Protein AF-A0A432FGD0-F1 (afdb_monomer)

Radius of gyration: 14.27 Å; Cα contacts (8 Å, |Δi|>4): 126; chains: 1; bounding box: 32×24×37 Å

Secondary structure (DSSP, 8-state):
---TT-SSSSTT---HHHHHHHHHHT--B--EEEEE-EEEPSSTT--EEEPTTPPEEEEE---B----STTHHHHHHHHHHHHHHTS----

Sequence (91 aa):
AITVDGPKGPCCKVKDGILYASWFSKRPIYPVRIEVKGLHLPTWDRFLVPFPFAEIKIKLGNPIWVEDKTAFPLYREKLEKELLSMENLRI

Structure (mmCIF, N/CA/C/O backbone):
data_AF-A0A432FGD0-F1
#
_entry.id   AF-A0A432FGD0-F1
#
loop_
_atom_site.group_PDB
_atom_site.id
_atom_site.type_symbol
_atom_site.label_atom_id
_atom_site.label_alt_id
_atom_site.label_comp_id
_atom_site.label_asym_id
_atom_site.label_entity_id
_atom_site.label_seq_id
_atom_site.pdbx_PDB_ins_code
_atom_site.Cartn_x
_atom_site.Cartn_y
_atom_site.Cartn_z
_atom_site.occupancy
_atom_site.B_iso_or_equiv
_atom_site.auth_seq_id
_atom_site.auth_comp_id
_atom_site.auth_asym_id
_atom_site.auth_atom_id
_atom_site.pdbx_PDB_model_num
ATOM 1 N N . ALA A 1 1 ? -9.586 -5.312 -4.587 1.00 72.88 1 ALA A N 1
ATOM 2 C CA . ALA A 1 1 ? -8.547 -4.600 -3.813 1.00 72.88 1 ALA A CA 1
ATOM 3 C C . ALA A 1 1 ? -7.430 -5.586 -3.480 1.00 72.88 1 ALA A C 1
ATOM 5 O O . ALA A 1 1 ? -7.733 -6.764 -3.343 1.00 72.88 1 ALA A O 1
ATOM 6 N N . ILE A 1 2 ? -6.172 -5.141 -3.411 1.00 83.56 2 ILE A N 1
ATOM 7 C CA . ILE A 1 2 ? -4.996 -5.977 -3.099 1.00 83.56 2 ILE A CA 1
ATOM 8 C C . ILE A 1 2 ? -4.211 -5.269 -1.991 1.00 83.56 2 ILE A C 1
ATOM 10 O O . ILE A 1 2 ? -4.002 -4.061 -2.086 1.00 83.56 2 ILE A O 1
ATOM 14 N N . THR A 1 3 ? -3.779 -5.998 -0.962 1.00 85.00 3 THR A N 1
ATOM 15 C CA . THR A 1 3 ? -2.852 -5.475 0.050 1.00 85.00 3 THR A CA 1
ATOM 16 C C . THR A 1 3 ? -1.436 -5.430 -0.527 1.00 85.00 3 THR A C 1
ATOM 18 O O . THR A 1 3 ? -0.933 -6.408 -1.083 1.00 85.00 3 THR A O 1
ATOM 21 N N . VAL A 1 4 ? -0.808 -4.254 -0.479 1.00 84.19 4 VAL A N 1
ATOM 22 C CA . VAL A 1 4 ? 0.440 -3.979 -1.215 1.00 84.19 4 VAL A CA 1
ATOM 23 C C . V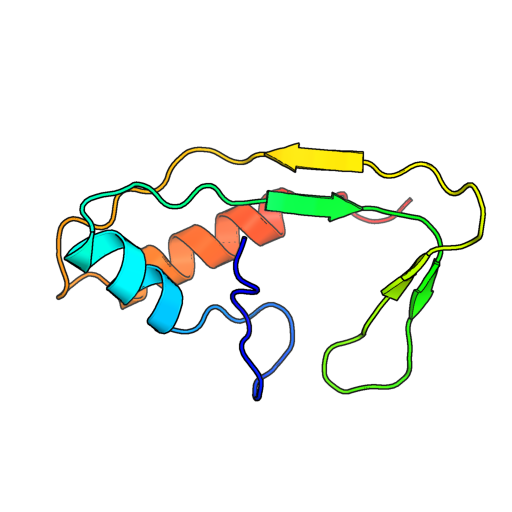AL A 1 4 ? 1.696 -4.501 -0.517 1.00 84.19 4 VAL A C 1
ATOM 25 O O . VAL A 1 4 ? 2.727 -4.651 -1.166 1.00 84.19 4 VAL A O 1
ATOM 28 N N . ASP A 1 5 ? 1.618 -4.787 0.779 1.00 79.50 5 ASP A N 1
ATOM 29 C CA . ASP A 1 5 ? 2.700 -5.285 1.635 1.00 79.50 5 ASP A CA 1
ATOM 30 C C . ASP A 1 5 ? 2.982 -6.788 1.480 1.00 79.50 5 ASP A C 1
ATOM 32 O O . ASP A 1 5 ? 4.096 -7.258 1.749 1.00 79.50 5 ASP A O 1
ATOM 36 N N . GLY A 1 6 ? 2.025 -7.526 0.912 1.00 75.31 6 GLY A N 1
ATOM 37 C CA . GLY A 1 6 ? 2.147 -8.949 0.603 1.00 75.31 6 GLY A CA 1
ATOM 38 C C . GLY A 1 6 ? 2.245 -9.841 1.851 1.00 75.31 6 GLY A C 1
ATOM 39 O O . GLY A 1 6 ? 2.236 -9.358 2.974 1.00 75.31 6 GLY A O 1
ATOM 40 N N . PRO A 1 7 ? 2.363 -11.172 1.689 1.00 69.00 7 PRO A N 1
ATOM 41 C CA . PRO A 1 7 ? 2.311 -12.123 2.808 1.00 69.00 7 PRO A CA 1
ATOM 42 C C . PRO A 1 7 ? 3.573 -12.142 3.689 1.00 69.00 7 PRO A C 1
ATOM 44 O O . PRO A 1 7 ? 3.577 -12.786 4.735 1.00 69.00 7 PRO A O 1
ATOM 47 N N . LYS A 1 8 ? 4.674 -11.527 3.233 1.00 64.00 8 LYS A N 1
ATOM 48 C CA . LYS A 1 8 ? 5.975 -11.514 3.919 1.00 64.00 8 LYS A CA 1
ATOM 49 C C . LYS A 1 8 ? 6.688 -10.181 3.680 1.00 64.00 8 LYS A C 1
ATOM 51 O O . LYS A 1 8 ? 7.215 -9.927 2.588 1.00 64.00 8 LYS A O 1
ATOM 56 N N . GLY A 1 9 ? 6.772 -9.337 4.699 1.00 63.38 9 GLY A N 1
ATOM 57 C CA . GLY A 1 9 ? 7.554 -8.105 4.631 1.00 63.38 9 GLY A CA 1
ATOM 58 C C . GLY A 1 9 ? 7.365 -7.212 5.849 1.00 63.38 9 GLY A C 1
ATOM 59 O O . GLY A 1 9 ? 6.498 -7.474 6.665 1.00 63.38 9 GLY A O 1
ATOM 60 N N . PRO A 1 10 ? 8.162 -6.149 6.000 1.00 73.06 10 PRO A N 1
ATOM 61 C CA . PRO A 1 10 ? 7.830 -5.110 6.959 1.00 73.06 10 PRO A CA 1
ATOM 62 C C . PRO A 1 10 ? 6.521 -4.430 6.536 1.00 73.06 10 PRO A C 1
ATOM 64 O O . PRO A 1 10 ? 6.303 -4.183 5.348 1.00 73.06 10 PRO A O 1
ATOM 67 N N . CYS A 1 11 ? 5.670 -4.112 7.510 1.00 74.00 11 CYS A N 1
ATOM 68 C CA . CYS A 1 11 ? 4.448 -3.333 7.311 1.00 74.00 11 CYS A CA 1
ATOM 69 C C . CYS A 1 11 ? 4.735 -2.042 6.506 1.00 74.00 11 CYS A C 1
ATOM 71 O O . CYS A 1 11 ? 5.790 -1.421 6.674 1.00 74.00 11 CYS A O 1
ATOM 73 N N . CYS A 1 12 ? 3.793 -1.639 5.647 1.00 78.12 12 CYS A N 1
ATOM 74 C CA . CYS A 1 12 ? 3.873 -0.441 4.795 1.00 78.12 12 CYS A CA 1
ATOM 75 C C . CYS A 1 12 ? 4.973 -0.458 3.712 1.00 78.12 12 CYS A C 1
ATOM 77 O O . CYS A 1 12 ? 5.397 0.606 3.258 1.00 78.12 12 CYS A O 1
ATOM 79 N N . LYS A 1 13 ? 5.435 -1.638 3.272 1.00 85.56 13 LYS A N 1
ATOM 80 C CA . LYS A 1 13 ? 6.386 -1.763 2.154 1.00 85.56 13 LYS A CA 1
ATOM 81 C C . LYS A 1 13 ? 5.770 -2.403 0.926 1.00 85.56 13 LYS A C 1
ATOM 83 O O . LYS A 1 13 ? 5.454 -3.585 0.936 1.00 85.56 13 LYS A O 1
ATOM 88 N N . VAL A 1 14 ? 5.656 -1.629 -0.148 1.00 90.12 14 VAL A N 1
ATOM 89 C CA . VAL A 1 14 ? 5.006 -2.052 -1.390 1.00 90.12 14 VAL A CA 1
ATOM 90 C C . VAL A 1 14 ? 5.842 -3.131 -2.079 1.00 90.12 14 VAL A C 1
ATOM 92 O O . VAL A 1 14 ? 7.044 -2.977 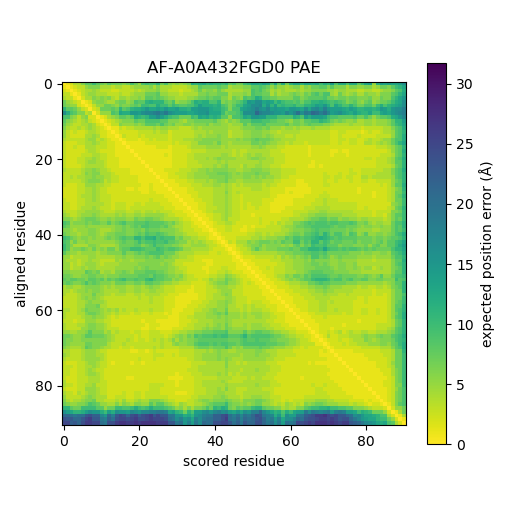-2.297 1.00 90.12 14 VAL A O 1
ATOM 95 N N . LYS A 1 15 ? 5.192 -4.224 -2.478 1.00 90.12 15 LYS A N 1
ATOM 96 C CA . LYS A 1 15 ? 5.770 -5.281 -3.315 1.00 90.12 15 LYS A CA 1
ATOM 97 C C . LYS A 1 15 ? 5.467 -5.038 -4.788 1.00 90.12 15 LYS A C 1
ATOM 99 O O . LYS A 1 15 ? 4.430 -4.489 -5.147 1.00 90.12 15 LYS A O 1
ATOM 104 N N . ASP A 1 16 ? 6.320 -5.562 -5.660 1.00 91.19 16 ASP A N 1
ATOM 105 C CA . ASP A 1 16 ? 6.210 -5.323 -7.104 1.00 91.19 16 ASP A CA 1
ATOM 106 C C . ASP A 1 16 ? 4.975 -5.954 -7.747 1.00 91.19 16 ASP A C 1
ATOM 108 O O . ASP A 1 16 ? 4.600 -5.558 -8.845 1.00 91.19 16 ASP A O 1
ATOM 112 N N . GLY A 1 17 ? 4.309 -6.902 -7.079 1.00 91.56 17 GLY A N 1
ATOM 113 C CA . GLY A 1 17 ? 3.121 -7.575 -7.611 1.00 91.56 17 GLY A CA 1
ATOM 114 C C . GLY A 1 17 ? 2.024 -6.605 -8.065 1.00 91.56 17 GLY A C 1
ATOM 115 O O . GLY A 1 17 ? 1.434 -6.810 -9.124 1.00 91.56 17 GLY A O 1
ATOM 116 N N . ILE A 1 18 ? 1.795 -5.511 -7.326 1.00 93.06 18 ILE A N 1
ATOM 117 C CA . ILE A 1 18 ? 0.796 -4.503 -7.715 1.00 93.06 18 ILE A CA 1
ATOM 118 C C . ILE A 1 18 ? 1.248 -3.669 -8.924 1.00 93.06 18 ILE A C 1
ATOM 120 O O . ILE A 1 18 ? 0.434 -3.345 -9.789 1.00 93.06 18 ILE A O 1
ATOM 124 N N . LEU A 1 19 ? 2.549 -3.379 -9.027 1.00 94.44 19 LEU A N 1
ATOM 125 C CA . LEU A 1 19 ? 3.135 -2.658 -10.161 1.00 94.44 19 LEU A CA 1
ATOM 126 C C . LEU A 1 19 ? 3.072 -3.512 -11.431 1.00 94.44 19 LEU A C 1
ATOM 128 O O . LEU A 1 19 ? 2.670 -3.023 -12.483 1.00 94.44 19 LEU A O 1
ATOM 132 N N . TYR A 1 20 ? 3.373 -4.810 -11.315 1.00 94.94 20 TYR A N 1
ATOM 133 C CA . TYR A 1 20 ? 3.197 -5.784 -12.392 1.00 94.94 20 TYR A CA 1
ATOM 134 C C . TYR A 1 20 ? 1.743 -5.878 -12.847 1.00 94.94 20 TYR A C 1
ATOM 136 O O . TYR A 1 20 ? 1.484 -5.833 -14.049 1.00 94.94 20 TYR A O 1
ATOM 144 N N . ALA A 1 21 ? 0.797 -5.970 -11.908 1.00 94.00 21 ALA A N 1
ATOM 145 C CA . ALA A 1 21 ? -0.626 -6.030 -12.228 1.00 94.00 21 ALA A CA 1
ATOM 146 C C . ALA A 1 21 ? -1.085 -4.781 -12.996 1.00 94.00 21 ALA A C 1
ATOM 148 O O . ALA A 1 21 ? -1.770 -4.904 -14.012 1.00 94.00 21 ALA A O 1
ATOM 149 N N . SER A 1 22 ? -0.673 -3.588 -12.558 1.00 95.38 22 SER A N 1
ATOM 150 C CA . SER A 1 22 ? -0.970 -2.324 -13.243 1.00 95.38 22 SER A CA 1
ATOM 151 C C . SER A 1 22 ? -0.341 -2.256 -14.636 1.00 95.38 22 SER A C 1
ATOM 153 O O . SER A 1 22 ? -1.050 -2.027 -15.615 1.00 95.38 22 SER A O 1
ATOM 155 N N . TRP A 1 23 ? 0.959 -2.542 -14.746 1.00 96.38 23 TRP A N 1
ATOM 156 C CA . TRP A 1 23 ? 1.701 -2.478 -16.006 1.00 96.38 23 TRP A CA 1
ATOM 157 C C . TRP A 1 23 ? 1.173 -3.454 -17.064 1.00 96.38 23 TRP A C 1
ATOM 159 O O . TRP A 1 23 ? 1.051 -3.088 -18.237 1.00 96.38 23 TRP A O 1
ATOM 169 N N . PHE A 1 24 ? 0.844 -4.682 -16.651 1.00 95.81 24 PHE A N 1
ATOM 170 C CA . PHE A 1 24 ? 0.316 -5.721 -17.535 1.00 95.81 24 PHE A CA 1
ATOM 171 C C . PHE A 1 24 ? -1.127 -5.429 -17.956 1.00 95.81 24 PHE A C 1
ATOM 173 O O . PHE A 1 24 ? -1.463 -5.546 -19.130 1.00 95.81 24 PHE A O 1
ATOM 180 N N . SER A 1 25 ? -1.980 -5.011 -17.014 1.00 95.50 25 SER A N 1
ATOM 181 C CA . SER A 1 25 ? -3.392 -4.716 -17.304 1.00 95.50 25 SER A CA 1
ATOM 182 C C . SER A 1 25 ? -3.631 -3.344 -17.939 1.00 95.50 25 SER A C 1
ATOM 184 O O . SER A 1 25 ? -4.752 -3.081 -18.373 1.00 95.50 25 SER A O 1
ATOM 186 N N . LYS A 1 26 ? -2.613 -2.471 -17.979 1.00 94.94 26 LYS A N 1
ATOM 187 C CA . LYS A 1 26 ? -2.711 -1.064 -18.413 1.00 94.94 26 LYS A CA 1
ATOM 188 C C . LYS A 1 26 ? -3.763 -0.267 -17.636 1.00 94.94 26 LYS A C 1
ATOM 190 O O . LYS A 1 26 ? -4.397 0.637 -18.174 1.00 94.94 26 LYS A O 1
ATOM 195 N N . ARG A 1 27 ? -3.955 -0.604 -16.358 1.00 96.25 27 ARG A N 1
ATOM 196 C CA . ARG A 1 27 ? -4.897 0.073 -15.454 1.00 96.25 27 ARG A CA 1
ATOM 197 C C . ARG A 1 27 ? -4.150 0.829 -14.359 1.00 96.25 27 ARG A C 1
ATOM 199 O O . ARG A 1 27 ? -3.118 0.337 -13.899 1.00 96.25 27 ARG A O 1
ATOM 206 N N . PRO A 1 28 ? -4.664 1.982 -13.904 1.00 96.00 28 PRO A N 1
ATOM 207 C CA . PRO A 1 28 ? -4.035 2.736 -12.830 1.00 96.00 28 PRO A CA 1
ATOM 208 C C . PRO A 1 28 ? -4.179 2.017 -11.487 1.00 96.00 28 PRO A C 1
ATOM 210 O O . PRO A 1 28 ? -5.139 1.282 -11.241 1.00 96.00 28 PRO A O 1
ATOM 213 N N . ILE A 1 29 ? -3.234 2.279 -10.592 1.00 95.94 29 ILE A N 1
ATOM 214 C CA . ILE A 1 29 ? -3.317 1.908 -9.182 1.00 95.94 29 ILE A CA 1
ATOM 215 C C . ILE A 1 29 ? -4.016 3.051 -8.456 1.00 95.94 29 ILE A C 1
ATOM 217 O O . ILE A 1 29 ? -3.550 4.184 -8.519 1.00 95.94 29 ILE A O 1
ATOM 221 N N . TYR A 1 30 ? -5.098 2.750 -7.744 1.00 95.31 30 TYR A N 1
ATOM 222 C CA . TYR A 1 30 ? -5.721 3.683 -6.810 1.00 95.31 30 TYR A CA 1
ATOM 223 C C . TYR A 1 30 ? -5.232 3.368 -5.392 1.00 95.31 30 TYR A C 1
ATOM 225 O O . TYR A 1 30 ? -5.586 2.310 -4.861 1.00 95.31 30 TYR A O 1
ATOM 233 N N . PRO A 1 31 ? -4.410 4.233 -4.775 1.00 94.31 31 PRO A N 1
ATOM 234 C CA . PRO A 1 31 ? -4.002 4.078 -3.386 1.00 94.31 31 PRO A CA 1
ATOM 235 C C . PRO A 1 31 ? -5.230 4.227 -2.488 1.00 94.31 31 PRO A C 1
ATOM 237 O O . PRO A 1 31 ? -5.963 5.207 -2.591 1.00 94.31 31 PRO A O 1
ATOM 240 N N . VAL A 1 32 ? -5.474 3.254 -1.616 1.00 92.69 32 VAL A N 1
ATOM 241 C CA . VAL A 1 32 ? -6.583 3.305 -0.658 1.00 92.69 32 VAL A CA 1
ATOM 242 C C . VAL A 1 32 ? -6.018 3.113 0.731 1.00 92.69 32 VAL A C 1
ATOM 244 O O . VAL A 1 32 ? -5.266 2.168 0.971 1.00 92.69 32 VAL A O 1
ATOM 247 N N . ARG A 1 33 ? -6.416 3.987 1.651 1.00 90.81 33 ARG A N 1
ATOM 248 C CA . ARG A 1 33 ? -6.100 3.858 3.068 1.00 90.81 33 ARG A CA 1
ATOM 249 C C . ARG A 1 33 ? -7.379 3.796 3.881 1.00 90.81 33 ARG A C 1
ATOM 251 O O . ARG A 1 33 ? -8.315 4.551 3.632 1.00 90.81 33 ARG A O 1
ATOM 258 N N . ILE A 1 34 ? -7.403 2.889 4.847 1.00 89.81 34 ILE A N 1
ATOM 259 C CA . ILE A 1 34 ? -8.527 2.703 5.757 1.00 89.81 34 ILE A CA 1
ATOM 260 C C . ILE A 1 34 ? -8.051 3.074 7.158 1.00 89.81 34 ILE A C 1
ATOM 262 O O . ILE A 1 34 ? -7.034 2.565 7.626 1.00 89.81 34 ILE A O 1
ATOM 266 N N . GLU A 1 35 ? -8.779 3.969 7.809 1.00 90.00 35 GLU A N 1
ATOM 267 C CA . GLU A 1 35 ? -8.577 4.361 9.200 1.00 90.00 35 GLU A CA 1
ATOM 268 C C . GLU A 1 35 ? -9.823 3.975 9.995 1.00 90.00 35 GLU A C 1
ATOM 270 O O . GLU A 1 35 ? -10.944 4.330 9.635 1.00 90.00 35 GLU A O 1
ATOM 275 N N . VAL A 1 36 ? -9.637 3.229 11.079 1.00 91.56 36 VAL A N 1
ATOM 276 C CA . VAL A 1 36 ? -10.727 2.801 11.958 1.00 91.56 36 VAL A CA 1
ATOM 277 C C . VAL A 1 36 ? -10.180 2.600 13.366 1.00 91.56 36 VAL A C 1
ATOM 279 O O . VAL A 1 36 ? -9.025 2.214 13.546 1.00 91.56 36 VAL A O 1
ATOM 282 N N . LYS A 1 37 ? -11.000 2.887 14.381 1.00 90.06 37 LYS A N 1
ATOM 283 C CA . LYS A 1 37 ? -10.642 2.614 15.778 1.00 90.06 37 LYS A CA 1
ATOM 284 C C . LYS A 1 37 ? -10.670 1.108 16.035 1.00 90.06 37 LYS A C 1
ATOM 286 O O . LYS A 1 37 ? -11.651 0.441 15.705 1.00 90.06 37 LYS A O 1
ATOM 291 N N . GLY A 1 38 ? -9.621 0.582 16.656 1.00 91.19 38 GLY A N 1
ATOM 292 C CA . GLY A 1 38 ? -9.502 -0.847 16.908 1.00 91.19 38 GLY A CA 1
ATOM 293 C C . GLY A 1 38 ? -8.284 -1.219 17.739 1.00 91.19 38 GLY A C 1
ATOM 294 O O . GLY A 1 38 ? -7.560 -0.355 18.236 1.00 91.19 38 GLY A O 1
ATOM 295 N N . LEU A 1 39 ? -8.068 -2.524 17.868 1.00 91.88 39 LEU A N 1
ATOM 296 C CA . LEU A 1 39 ? -6.919 -3.109 18.545 1.00 91.88 39 LEU A CA 1
ATOM 297 C C . LEU A 1 39 ? -5.913 -3.612 17.507 1.00 91.88 39 LEU A C 1
ATOM 299 O O . LEU A 1 39 ? -6.276 -4.374 16.612 1.00 91.88 39 LEU A O 1
ATOM 3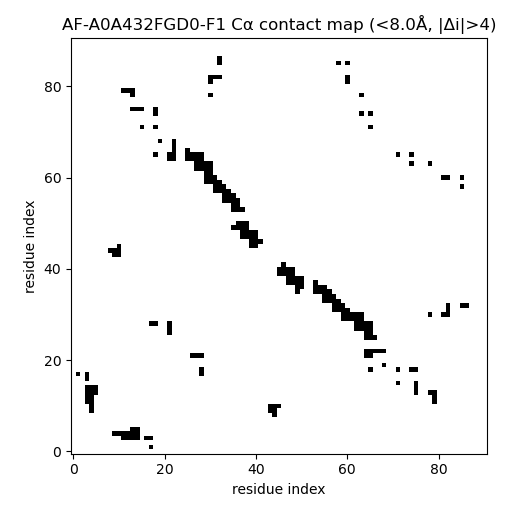03 N N . HIS A 1 40 ? -4.647 -3.226 17.648 1.00 90.50 40 HIS A N 1
ATOM 304 C CA . HIS A 1 40 ? -3.570 -3.831 16.871 1.00 90.50 40 HIS A CA 1
ATOM 305 C C . HIS A 1 40 ? -3.139 -5.151 17.506 1.00 90.50 40 HIS A C 1
ATOM 307 O O . HIS A 1 40 ? -2.820 -5.203 18.695 1.00 90.50 40 HIS A O 1
ATOM 313 N N . LEU A 1 41 ? -3.094 -6.208 16.703 1.00 88.69 41 LEU A N 1
ATOM 314 C CA . LEU A 1 41 ? -2.509 -7.478 17.102 1.00 88.69 41 LEU A CA 1
ATOM 315 C C . LEU A 1 41 ? -0.974 -7.365 17.112 1.00 88.69 41 LEU A C 1
ATOM 317 O O . LEU A 1 41 ? -0.404 -6.651 16.281 1.00 88.69 41 LEU A O 1
ATOM 321 N N . PRO A 1 42 ? -0.277 -8.082 18.015 1.00 85.25 42 PRO A N 1
ATOM 322 C CA . PRO A 1 42 ? 1.185 -8.111 18.080 1.00 85.25 42 PRO A CA 1
ATOM 323 C C . PRO A 1 42 ? 1.783 -9.017 16.986 1.00 85.25 42 PRO A C 1
ATOM 325 O O . PRO A 1 42 ? 2.660 -9.841 17.238 1.00 85.25 42 PRO A O 1
ATOM 328 N N . THR A 1 43 ? 1.275 -8.900 15.763 1.00 84.69 43 THR A N 1
ATOM 329 C CA . THR A 1 43 ? 1.735 -9.608 14.569 1.00 84.69 43 THR A CA 1
ATOM 330 C C . THR A 1 43 ? 2.640 -8.699 13.735 1.00 84.69 43 THR A C 1
ATOM 332 O O . THR A 1 43 ? 2.626 -7.474 13.869 1.00 84.69 43 THR A O 1
ATOM 335 N N . TRP A 1 44 ? 3.471 -9.288 12.872 1.00 79.31 44 TRP A N 1
ATOM 336 C CA . TRP A 1 44 ? 4.468 -8.554 12.076 1.00 79.31 44 TRP A CA 1
ATOM 337 C C . TRP A 1 44 ? 3.854 -7.494 11.140 1.00 79.31 44 TRP A C 1
ATOM 339 O O . TRP A 1 44 ? 4.504 -6.503 10.803 1.00 79.31 44 TRP A O 1
ATOM 349 N N . ASP A 1 45 ? 2.602 -7.702 10.740 1.00 76.38 45 ASP A N 1
ATOM 350 C CA . ASP A 1 45 ? 1.804 -6.846 9.860 1.00 76.38 45 ASP A CA 1
ATOM 351 C C . ASP A 1 45 ? 1.052 -5.739 10.618 1.00 76.38 45 ASP A C 1
ATOM 353 O O . ASP A 1 45 ? 0.481 -4.848 9.990 1.00 76.38 45 ASP A O 1
ATOM 357 N N . ARG A 1 46 ? 1.078 -5.757 11.961 1.00 81.88 46 ARG A N 1
ATOM 358 C CA . ARG A 1 46 ? 0.297 -4.863 12.832 1.00 81.88 46 ARG A CA 1
ATOM 359 C C . ARG A 1 46 ? -1.196 -4.875 12.495 1.00 81.88 46 ARG A C 1
ATOM 361 O O . ARG A 1 46 ? -1.833 -3.818 12.489 1.00 81.88 46 ARG A O 1
ATOM 368 N N . PHE A 1 47 ? -1.750 -6.060 12.232 1.00 85.94 47 PHE A N 1
ATOM 369 C CA . PHE A 1 47 ? -3.157 -6.232 11.876 1.00 85.94 47 PHE A CA 1
ATOM 370 C C . PHE A 1 47 ? -4.086 -5.505 12.858 1.00 85.94 47 PHE A C 1
ATOM 372 O O . PHE A 1 47 ? -3.989 -5.696 14.070 1.00 85.94 47 PHE A O 1
ATOM 379 N N . LEU A 1 48 ? -4.982 -4.665 12.339 1.00 89.62 48 LEU A N 1
ATOM 380 C CA . LEU A 1 48 ? -5.937 -3.903 13.139 1.00 89.62 48 LEU A CA 1
ATOM 381 C C . LEU A 1 48 ? -7.301 -4.595 13.109 1.00 89.62 48 LEU A C 1
ATOM 383 O O . LEU A 1 48 ? -7.906 -4.746 12.048 1.00 89.62 48 LEU A O 1
ATOM 387 N N . VAL A 1 49 ? -7.805 -4.962 14.286 1.00 91.62 49 VAL A N 1
ATOM 388 C CA . VAL A 1 49 ? -9.170 -5.462 14.476 1.00 91.62 49 VAL A CA 1
ATOM 389 C C . VAL A 1 49 ? -10.063 -4.287 14.887 1.00 91.62 49 VAL A C 1
ATOM 391 O O . VAL A 1 49 ? -9.875 -3.756 15.985 1.00 91.62 49 VAL A O 1
ATOM 394 N N . PRO A 1 50 ? -11.009 -3.842 14.041 1.00 91.75 50 PRO A N 1
ATOM 395 C CA . PRO A 1 50 ? -11.883 -2.721 14.369 1.00 91.75 50 PRO A CA 1
ATOM 396 C C . PRO A 1 50 ? -12.836 -3.076 15.515 1.00 91.75 50 PRO A C 1
ATOM 398 O O . PRO A 1 50 ? -13.286 -4.218 15.628 1.00 91.75 50 PRO A O 1
ATOM 401 N N . PHE A 1 51 ? -13.182 -2.096 16.351 1.00 94.38 51 PHE A N 1
ATOM 402 C CA . PHE A 1 51 ? -14.237 -2.295 17.347 1.00 94.38 51 PHE A CA 1
ATOM 403 C C . PHE A 1 51 ? -15.612 -2.433 16.675 1.00 94.38 51 PHE A C 1
ATOM 405 O O . PHE A 1 51 ? -15.842 -1.832 15.618 1.00 94.38 51 PHE A O 1
ATOM 412 N N . PRO A 1 52 ? -16.558 -3.173 17.284 1.00 93.12 52 PRO A N 1
ATOM 413 C CA . PRO A 1 52 ? -17.943 -3.172 16.829 1.00 93.12 52 PRO A CA 1
ATOM 414 C C . PRO A 1 52 ? -18.478 -1.738 16.724 1.00 93.12 52 PRO A C 1
ATOM 416 O O . PRO A 1 52 ? -18.288 -0.939 17.639 1.00 93.12 52 PRO A O 1
ATOM 419 N N . PHE A 1 53 ? -19.139 -1.421 15.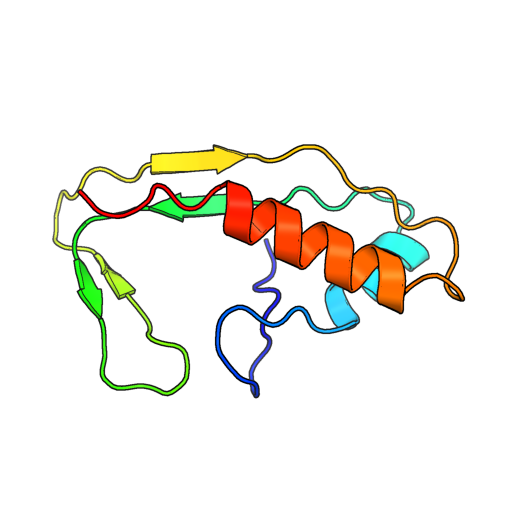607 1.00 94.31 53 PHE A N 1
ATOM 420 C CA . PHE A 1 53 ? -19.724 -0.100 15.320 1.00 94.31 53 PHE A CA 1
ATOM 421 C C . PHE A 1 53 ? -18.720 1.065 15.229 1.00 94.31 53 PHE A C 1
ATOM 423 O O . PHE A 1 53 ? -19.115 2.227 15.318 1.00 94.31 53 PHE A O 1
ATOM 430 N N . ALA A 1 54 ? -17.428 0.785 15.037 1.00 92.19 54 ALA A N 1
ATOM 431 C CA . ALA A 1 54 ? -16.444 1.832 14.791 1.00 92.19 54 ALA A CA 1
ATOM 432 C C . ALA A 1 54 ? -16.688 2.533 13.443 1.00 92.19 54 ALA A C 1
ATOM 434 O O . ALA A 1 54 ? -16.990 1.899 12.432 1.00 92.19 54 ALA A O 1
ATOM 435 N N . GLU A 1 55 ? -16.503 3.853 13.422 1.00 93.25 55 GLU A N 1
ATOM 436 C CA . GLU A 1 55 ? -16.507 4.640 12.190 1.00 93.25 55 GLU A CA 1
ATOM 437 C C . GLU A 1 55 ? -15.287 4.274 11.330 1.00 93.25 55 GLU A C 1
ATOM 439 O O . GLU A 1 55 ? -14.147 4.325 11.803 1.00 93.25 55 GLU A O 1
ATOM 444 N N . ILE A 1 56 ? -15.530 3.920 10.065 1.00 92.00 56 ILE A N 1
ATOM 445 C CA . ILE A 1 56 ? -14.492 3.598 9.083 1.00 92.00 56 ILE A CA 1
ATOM 446 C C . ILE A 1 56 ? -14.305 4.800 8.160 1.00 92.00 56 ILE A C 1
ATOM 448 O O . ILE A 1 56 ? -15.213 5.166 7.413 1.00 92.00 56 ILE A O 1
ATOM 452 N N . LYS A 1 57 ? -13.106 5.382 8.160 1.00 91.81 57 LYS A N 1
ATOM 453 C CA . LYS A 1 57 ? -12.715 6.447 7.233 1.00 91.81 57 LYS A CA 1
ATOM 454 C C . LYS A 1 57 ? -11.895 5.848 6.101 1.00 91.81 57 LYS A C 1
ATOM 456 O O . LYS A 1 57 ? -10.808 5.318 6.320 1.00 91.81 57 LYS A O 1
ATOM 461 N N . ILE A 1 58 ? -12.422 5.931 4.883 1.00 91.88 58 ILE A N 1
ATOM 462 C CA . ILE A 1 58 ? -11.740 5.470 3.671 1.00 91.88 58 ILE A CA 1
ATOM 463 C C . ILE A 1 58 ? -11.201 6.693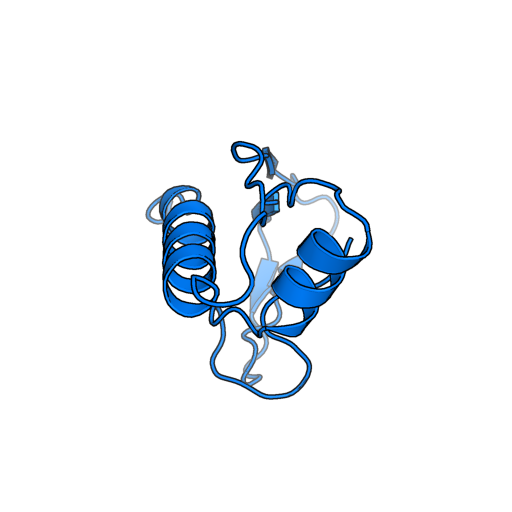 2.939 1.00 91.88 58 ILE A C 1
ATOM 465 O O . ILE A 1 58 ? -11.957 7.589 2.570 1.00 91.88 58 ILE A O 1
ATOM 469 N N . LYS A 1 59 ? -9.892 6.716 2.713 1.00 92.75 59 LYS A N 1
ATOM 470 C CA . LYS A 1 59 ? -9.214 7.732 1.913 1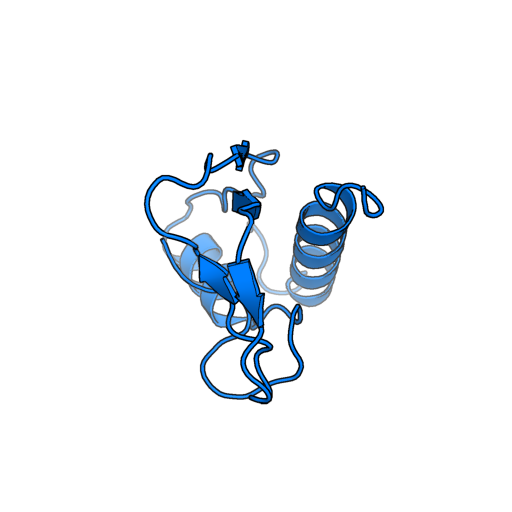.00 92.75 59 LYS A CA 1
ATOM 471 C C . LYS A 1 59 ? -8.804 7.115 0.584 1.00 92.75 59 LYS A C 1
ATOM 473 O O . LYS A 1 59 ? -8.198 6.042 0.561 1.00 92.75 59 LYS A O 1
ATOM 478 N N . LEU A 1 60 ? -9.116 7.808 -0.504 1.00 93.81 60 LEU A N 1
ATOM 479 C CA . LEU A 1 60 ? -8.721 7.447 -1.860 1.00 93.81 60 LEU A CA 1
ATOM 480 C C . LEU A 1 60 ? -7.671 8.452 -2.342 1.00 93.81 60 LEU A C 1
ATOM 482 O O . LEU A 1 60 ? -7.932 9.652 -2.346 1.00 93.81 60 LEU A O 1
ATOM 486 N N . GLY A 1 61 ? -6.489 7.959 -2.696 1.00 92.19 61 GLY A N 1
ATOM 487 C CA . GLY A 1 61 ? -5.400 8.753 -3.255 1.00 92.19 61 GLY A CA 1
ATOM 488 C C . GLY A 1 61 ? -5.524 8.926 -4.767 1.00 92.19 61 GLY A C 1
ATOM 489 O O . GLY A 1 61 ? -6.414 8.364 -5.417 1.00 92.19 61 GLY A O 1
ATOM 490 N N . ASN A 1 62 ? -4.594 9.685 -5.340 1.00 93.94 62 ASN A N 1
ATOM 491 C CA . ASN A 1 62 ? -4.581 9.933 -6.780 1.00 93.94 62 ASN A CA 1
ATOM 492 C C . ASN A 1 62 ? -4.166 8.680 -7.574 1.00 93.94 62 ASN A C 1
ATOM 494 O O . ASN A 1 62 ? -3.321 7.910 -7.110 1.00 93.94 62 ASN A O 1
ATOM 498 N N . PRO A 1 63 ? -4.709 8.469 -8.789 1.00 95.62 63 PRO A N 1
ATOM 499 C CA . PRO A 1 63 ? -4.339 7.327 -9.615 1.00 95.62 63 PRO A CA 1
ATOM 500 C C . PRO A 1 63 ? -2.860 7.379 -10.020 1.00 95.62 63 PRO A C 1
ATOM 502 O O . PRO A 1 63 ? -2.352 8.406 -10.477 1.00 95.62 63 PRO A O 1
ATOM 505 N N . ILE A 1 64 ? -2.174 6.243 -9.908 1.00 95.06 64 ILE A N 1
ATOM 506 C CA . ILE A 1 64 ? -0.784 6.064 -10.333 1.00 95.06 64 ILE A CA 1
ATOM 507 C C . ILE A 1 64 ? -0.760 5.145 -11.552 1.00 95.06 64 ILE A C 1
ATOM 509 O O . ILE A 1 64 ? -1.131 3.975 -11.475 1.00 95.06 64 ILE A O 1
ATOM 513 N N . TRP A 1 65 ? -0.299 5.682 -12.677 1.00 95.94 65 TRP A N 1
ATOM 514 C CA . TRP A 1 65 ? -0.110 4.937 -13.917 1.00 95.94 65 TRP A CA 1
ATOM 515 C C . TRP A 1 65 ? 1.294 4.342 -13.968 1.00 95.94 65 TRP A C 1
ATOM 517 O O . TRP A 1 65 ? 2.278 5.064 -13.806 1.00 95.94 65 TRP A O 1
ATOM 527 N N . VAL A 1 66 ? 1.378 3.029 -14.188 1.00 95.44 66 VAL A N 1
ATOM 528 C CA . VAL A 1 66 ? 2.644 2.306 -14.352 1.00 95.44 66 VAL A CA 1
ATOM 529 C C . VAL A 1 66 ? 2.821 1.972 -15.830 1.00 95.44 66 VAL A C 1
ATOM 531 O O . VAL A 1 66 ? 2.318 0.963 -16.326 1.00 95.44 66 VAL A O 1
ATOM 534 N N . GLU A 1 67 ? 3.507 2.848 -16.554 1.00 93.75 67 GLU A N 1
ATOM 535 C CA . GLU A 1 67 ? 3.683 2.719 -18.007 1.00 93.75 67 GLU A CA 1
ATOM 536 C C . GLU A 1 67 ? 4.956 1.952 -18.358 1.00 93.75 67 GLU A C 1
ATOM 538 O O . GLU A 1 67 ? 4.950 1.103 -19.256 1.00 93.75 67 GLU A O 1
ATOM 543 N N . ASP A 1 68 ? 6.014 2.193 -17.585 1.00 93.56 68 ASP A N 1
ATOM 544 C CA . ASP A 1 68 ? 7.330 1.614 -17.799 1.00 93.56 68 ASP A CA 1
AT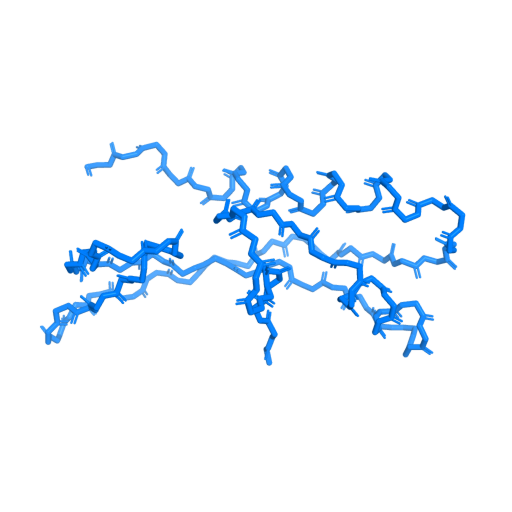OM 545 C C . ASP A 1 68 ? 7.745 0.677 -16.659 1.00 93.56 68 ASP A C 1
ATOM 547 O O . ASP A 1 68 ? 7.700 1.012 -15.472 1.00 93.56 68 ASP A O 1
ATOM 551 N N . LYS A 1 69 ? 8.204 -0.513 -17.051 1.00 92.00 69 LYS A N 1
ATOM 552 C CA . LYS A 1 69 ? 8.728 -1.522 -16.139 1.00 92.00 69 LYS A CA 1
ATOM 553 C C . LYS A 1 69 ? 10.081 -1.128 -15.548 1.00 92.00 69 LYS A C 1
ATOM 555 O O . LYS A 1 69 ? 10.363 -1.488 -14.404 1.00 92.00 69 LYS A O 1
ATOM 560 N N . THR A 1 70 ? 10.914 -0.390 -16.282 1.00 93.06 70 THR A N 1
ATOM 561 C CA . THR A 1 70 ? 12.254 -0.023 -15.792 1.00 93.06 70 THR A CA 1
ATOM 562 C C . THR A 1 70 ? 12.190 0.961 -14.619 1.00 93.06 70 THR A C 1
ATOM 564 O O . THR A 1 70 ? 13.021 0.909 -13.714 1.00 93.06 70 THR A O 1
ATOM 567 N N . ALA A 1 71 ? 11.124 1.763 -14.555 1.00 93.50 71 ALA A N 1
ATOM 568 C CA . ALA A 1 71 ? 10.857 2.723 -13.489 1.00 93.50 71 ALA A CA 1
ATOM 569 C C . ALA A 1 71 ? 10.099 2.143 -12.272 1.00 93.50 71 ALA A C 1
ATOM 571 O O . ALA A 1 71 ? 9.648 2.897 -11.409 1.00 93.50 71 ALA A O 1
ATOM 572 N N . PHE A 1 72 ? 9.961 0.817 -12.139 1.00 94.75 72 PHE A N 1
ATOM 573 C CA . PHE A 1 72 ? 9.282 0.193 -10.988 1.00 94.75 72 PHE A CA 1
ATOM 574 C C . PHE A 1 72 ? 9.774 0.676 -9.614 1.00 94.75 72 PHE A C 1
ATOM 576 O O . PHE A 1 72 ? 8.923 0.961 -8.770 1.00 94.75 72 PHE A O 1
ATOM 583 N N . PRO A 1 73 ? 11.089 0.831 -9.357 1.00 94.62 73 PRO A N 1
ATOM 584 C CA . PRO A 1 73 ? 11.560 1.368 -8.081 1.00 94.62 73 PRO A CA 1
ATOM 585 C C . PRO A 1 73 ? 10.988 2.757 -7.758 1.00 94.62 73 PRO A C 1
ATOM 587 O O . PRO A 1 73 ? 10.598 2.999 -6.618 1.00 94.62 73 PRO A O 1
ATOM 590 N N . LEU A 1 74 ? 10.861 3.630 -8.765 1.00 94.62 74 LEU A N 1
ATOM 591 C CA . LEU A 1 74 ? 10.286 4.970 -8.622 1.00 94.62 74 LEU A CA 1
ATOM 592 C C . LEU A 1 74 ? 8.783 4.906 -8.327 1.00 94.62 74 LEU A C 1
ATOM 594 O O . LEU A 1 74 ? 8.296 5.589 -7.427 1.00 94.62 74 LEU A O 1
ATOM 598 N N . TYR A 1 75 ? 8.036 4.068 -9.053 1.00 94.69 75 TYR A N 1
ATOM 599 C CA . TYR A 1 75 ? 6.601 3.893 -8.807 1.00 94.69 75 TYR A CA 1
ATOM 600 C C . TYR A 1 75 ? 6.316 3.279 -7.436 1.00 94.69 75 TYR A C 1
ATOM 602 O O . TYR A 1 75 ? 5.346 3.669 -6.788 1.00 94.69 75 TYR A O 1
ATOM 610 N N . ARG A 1 76 ? 7.174 2.362 -6.974 1.00 94.31 76 ARG A N 1
ATOM 611 C CA . ARG A 1 76 ? 7.108 1.793 -5.625 1.00 94.31 76 ARG A CA 1
ATOM 612 C C . ARG A 1 76 ? 7.239 2.888 -4.575 1.00 94.31 76 ARG A C 1
ATOM 614 O O . ARG A 1 76 ? 6.373 3.010 -3.717 1.00 94.31 76 ARG A O 1
ATOM 621 N N . GLU A 1 77 ? 8.283 3.706 -4.676 1.00 93.56 77 GLU A N 1
ATOM 622 C CA . GLU A 1 77 ? 8.519 4.814 -3.750 1.00 93.56 77 GLU A CA 1
ATOM 623 C C . GLU A 1 77 ? 7.378 5.839 -3.789 1.00 93.56 77 GLU A C 1
ATOM 625 O O . GLU A 1 77 ? 6.916 6.289 -2.742 1.00 93.56 77 GLU A O 1
ATOM 630 N N . LYS A 1 78 ? 6.876 6.172 -4.983 1.00 93.81 78 LYS A N 1
ATOM 631 C CA . LYS A 1 78 ? 5.731 7.074 -5.152 1.00 93.81 78 LYS A CA 1
ATOM 632 C C . LYS A 1 78 ? 4.477 6.532 -4.464 1.00 93.81 78 LYS A C 1
ATOM 634 O O . LYS A 1 78 ? 3.814 7.281 -3.754 1.00 93.81 78 LYS A O 1
ATOM 639 N N . LEU A 1 79 ? 4.168 5.247 -4.648 1.00 93.88 79 LEU A N 1
ATOM 640 C CA . LEU A 1 79 ? 3.015 4.605 -4.015 1.00 93.88 79 LEU A CA 1
ATOM 641 C C . LEU A 1 79 ? 3.175 4.526 -2.490 1.00 93.88 79 LEU A C 1
ATOM 643 O O . LEU A 1 79 ? 2.219 4.800 -1.772 1.00 93.88 79 LEU A O 1
ATOM 647 N N . GLU A 1 80 ? 4.371 4.204 -1.988 1.00 92.81 80 GLU A N 1
ATOM 648 C CA . GLU A 1 80 ? 4.662 4.225 -0.546 1.00 92.81 80 GLU A CA 1
ATOM 649 C C . GLU A 1 80 ? 4.464 5.627 0.042 1.00 92.81 80 GLU A C 1
ATOM 651 O O . GLU A 1 80 ? 3.774 5.774 1.049 1.00 92.81 80 GLU A O 1
ATOM 656 N N . LYS A 1 81 ? 5.016 6.664 -0.601 1.00 92.06 81 LYS A N 1
ATOM 657 C CA . LYS A 1 81 ? 4.870 8.057 -0.154 1.00 92.06 81 LYS A CA 1
ATOM 658 C C . LYS A 1 81 ? 3.418 8.518 -0.153 1.00 92.06 81 LYS A C 1
ATOM 660 O O . LYS A 1 81 ? 3.017 9.176 0.798 1.00 92.06 81 LYS A O 1
ATOM 665 N N . GLU A 1 82 ? 2.641 8.162 -1.171 1.00 91.81 82 GLU A N 1
ATOM 666 C CA . GLU A 1 82 ? 1.218 8.513 -1.244 1.00 91.81 82 GLU A CA 1
ATOM 667 C C . GLU A 1 82 ? 0.410 7.812 -0.140 1.00 91.81 82 GLU A C 1
ATOM 669 O O . GLU A 1 82 ? -0.375 8.441 0.560 1.00 91.81 82 GLU A O 1
ATOM 674 N N . LEU A 1 83 ? 0.642 6.519 0.104 1.00 90.81 83 LEU A N 1
ATOM 675 C CA . LEU A 1 83 ? -0.040 5.802 1.190 1.00 90.81 83 LEU A CA 1
ATOM 676 C C . LEU A 1 83 ? 0.327 6.354 2.578 1.00 90.81 83 LEU A C 1
ATOM 678 O O . LEU A 1 83 ? -0.526 6.406 3.471 1.00 90.81 83 LEU A O 1
ATOM 682 N N . LEU A 1 84 ? 1.583 6.769 2.766 1.00 89.44 84 LEU A N 1
ATOM 683 C CA . LEU A 1 84 ? 2.064 7.377 4.007 1.00 89.44 84 LEU A CA 1
ATOM 684 C C . LEU A 1 84 ? 1.576 8.820 4.182 1.00 89.44 84 LEU A C 1
ATOM 686 O O . LEU A 1 84 ? 1.245 9.199 5.298 1.00 89.44 84 LEU A O 1
ATOM 690 N N . SER A 1 85 ? 1.474 9.619 3.117 1.00 90.31 85 SER A N 1
ATOM 691 C CA . SER A 1 85 ? 0.936 10.988 3.202 1.00 90.31 85 SER A CA 1
ATOM 692 C C . SER A 1 85 ? -0.551 10.999 3.565 1.00 90.31 85 SER A C 1
ATOM 694 O O . SER A 1 85 ? -1.036 11.943 4.184 1.00 90.31 85 SER A O 1
ATOM 696 N N . MET A 1 86 ? -1.268 9.922 3.232 1.00 87.69 86 MET A N 1
ATOM 697 C CA . MET A 1 86 ? -2.657 9.708 3.630 1.00 87.69 86 MET A CA 1
ATOM 698 C C . MET A 1 86 ? -2.805 9.320 5.110 1.00 87.69 86 MET A C 1
ATOM 700 O O . MET A 1 86 ? -3.939 9.285 5.593 1.00 87.69 86 MET A O 1
ATOM 704 N N . GLU A 1 87 ? -1.713 9.032 5.833 1.00 82.19 87 GLU A N 1
ATOM 705 C CA . GLU A 1 87 ? -1.725 8.866 7.292 1.00 82.19 87 GLU A CA 1
ATOM 706 C C . GLU A 1 87 ? -2.048 10.202 7.949 1.00 82.19 87 GLU A C 1
ATOM 708 O O . GLU A 1 87 ? -1.260 11.143 7.86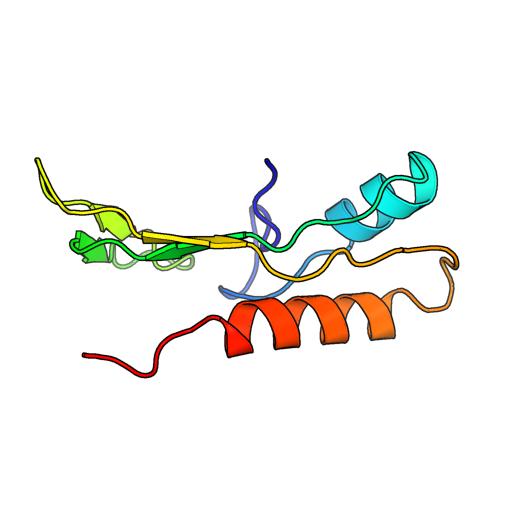8 1.00 82.19 87 GLU A O 1
ATOM 713 N N . ASN A 1 88 ? -3.167 10.301 8.663 1.00 65.12 88 ASN A N 1
ATOM 714 C CA . ASN A 1 88 ? -3.252 11.384 9.636 1.00 65.12 88 ASN A CA 1
ATOM 715 C C . ASN A 1 88 ? -2.253 11.084 10.763 1.00 65.12 88 ASN A C 1
ATOM 717 O O . ASN A 1 88 ? -2.328 10.027 11.393 1.00 65.12 88 ASN A O 1
ATOM 721 N N . LEU A 1 89 ? -1.324 12.011 11.024 1.00 49.03 89 LEU A N 1
ATOM 722 C CA . LEU A 1 89 ? -0.553 12.052 12.267 1.00 49.03 89 LEU A CA 1
ATOM 723 C C . LEU A 1 89 ? -1.548 12.008 13.439 1.00 49.03 89 LEU A C 1
ATOM 725 O O . LEU A 1 89 ? -2.238 12.986 13.698 1.00 49.03 89 LEU A O 1
ATOM 729 N N . ARG A 1 90 ? -1.656 10.815 14.036 1.00 40.50 90 ARG A N 1
ATOM 730 C CA . ARG A 1 90 ? -2.312 10.419 15.294 1.00 40.50 90 ARG A CA 1
ATOM 731 C C . ARG A 1 90 ? -3.159 11.507 15.979 1.00 40.50 90 ARG A C 1
ATOM 733 O O . ARG A 1 90 ? -2.611 12.441 16.557 1.00 40.50 90 ARG A O 1
ATOM 740 N N . ILE A 1 91 ? -4.479 11.296 15.986 1.00 36.09 91 ILE A N 1
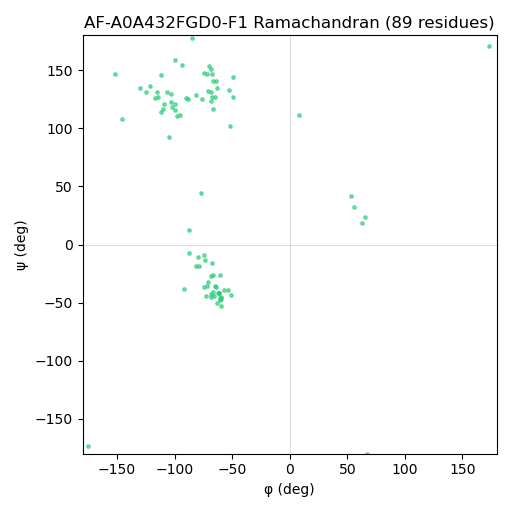ATOM 741 C CA . ILE A 1 91 ? -5.354 11.713 17.098 1.00 36.09 91 ILE A CA 1
ATOM 742 C C . ILE A 1 91 ? -5.210 10.665 18.201 1.00 36.09 91 ILE A C 1
ATOM 744 O O . ILE A 1 91 ? -5.197 9.464 17.837 1.00 36.09 91 ILE A O 1
#

Mean predicted aligned error: 5.05 Å

pLDDT: mean 87.72, std 11.38, range [36.09, 96.38]

Foldseek 3Di:
DDDQQPPDDAALQGDCPVLCVQQVVVHWDKQKDKDWDAQQDPDRNSDGDHDVPIDIDIDIFDTHHNNDPVCSVVSRVVSSVRNVVPDDPDD

Solvent-accessible surface area (backbone atoms only — not comparable to full-atom values): 5694 Å² total; per-residue (Å²): 140,80,78,51,34,61,100,74,59,62,60,86,40,65,46,65,67,61,54,50,52,19,44,74,68,72,40,62,43,67,46,72,48,79,48,62,54,57,49,67,45,99,50,80,66,49,52,68,49,65,45,89,90,49,68,74,49,77,46,78,53,72,73,45,75,44,86,54,77,88,49,44,71,58,55,42,52,51,52,40,50,54,59,54,67,69,50,74,85,75,132